Protein AF-A0A3D5NU54-F1 (afdb_monomer_lite)

Radius of gyration: 13.97 Å; chains: 1; bounding box: 30×29×36 Å

Sequence (97 aa):
MLHEILQLNKYRNVSLVGAGGKTTLINQLTESLRKKKKILVSSTTTFIKPEITMYDFMDYDYNSDYDLGSIDRPGIYIIGKGKNLEDLVFGLTNEDI

Structure (mmCIF, N/CA/C/O backbone):
data_AF-A0A3D5NU54-F1
#
_entry.id   AF-A0A3D5NU54-F1
#
loop_
_atom_site.group_PDB
_atom_site.id
_atom_site.type_symbol
_atom_site.label_atom_id
_atom_site.label_alt_id
_atom_site.label_comp_id
_atom_site.label_asym_id
_atom_site.label_entity_id
_atom_site.label_seq_id
_atom_site.pdbx_PDB_ins_code
_atom_site.Cartn_x
_atom_site.Cartn_y
_atom_site.Cartn_z
_atom_site.occupancy
_atom_site.B_iso_or_equiv
_atom_site.auth_seq_id
_atom_site.auth_comp_id
_atom_site.auth_asym_id
_atom_site.auth_atom_id
_atom_site.pdbx_PDB_model_num
ATOM 1 N N . MET A 1 1 ? -5.063 1.075 17.948 1.00 72.88 1 MET A N 1
ATOM 2 C CA . MET A 1 1 ? -4.166 0.863 16.778 1.00 72.88 1 MET A CA 1
ATOM 3 C C . MET A 1 1 ? -4.046 2.152 15.965 1.00 72.88 1 MET A C 1
ATOM 5 O O . MET A 1 1 ? -4.928 2.994 16.065 1.00 72.88 1 MET A O 1
ATOM 9 N N . LEU A 1 2 ? -2.989 2.324 15.157 1.00 81.56 2 LEU A N 1
ATOM 10 C CA . LEU A 1 2 ? -2.700 3.576 14.428 1.00 81.56 2 LEU A CA 1
ATOM 11 C C . LEU A 1 2 ? -3.879 4.088 13.571 1.00 81.56 2 LEU A C 1
ATOM 13 O O . LEU A 1 2 ? -4.205 5.269 13.619 1.00 81.56 2 LEU A O 1
ATOM 17 N N . HIS A 1 3 ? -4.578 3.201 12.856 1.00 81.44 3 HIS A N 1
ATOM 18 C CA . HIS A 1 3 ? -5.743 3.567 12.035 1.00 81.44 3 HIS A CA 1
ATOM 19 C C . HIS A 1 3 ? -6.943 4.106 12.837 1.00 81.44 3 HIS A C 1
ATOM 21 O O . HIS A 1 3 ? -7.736 4.875 12.297 1.00 81.44 3 HIS A O 1
ATOM 27 N N . GLU A 1 4 ? -7.087 3.717 14.109 1.00 85.94 4 GLU A N 1
ATOM 28 C CA . GLU A 1 4 ? -8.152 4.205 15.001 1.00 85.94 4 GLU A CA 1
ATOM 29 C C . GLU A 1 4 ? -7.832 5.616 15.498 1.00 85.94 4 GLU A C 1
ATOM 31 O O . GLU A 1 4 ? -8.713 6.471 15.519 1.00 85.94 4 GLU A O 1
ATOM 36 N N . ILE A 1 5 ? -6.559 5.878 15.826 1.00 88.06 5 ILE A N 1
ATOM 37 C CA . ILE A 1 5 ? -6.074 7.207 16.230 1.00 88.06 5 ILE A CA 1
ATOM 38 C C . ILE A 1 5 ? -6.276 8.205 15.085 1.00 88.06 5 ILE A C 1
ATOM 40 O O . ILE A 1 5 ? -6.770 9.307 15.301 1.00 88.06 5 ILE A O 1
ATOM 44 N N . LEU A 1 6 ? -5.949 7.788 13.858 1.00 86.94 6 LEU A N 1
ATOM 45 C CA . LEU A 1 6 ? -6.139 8.587 12.646 1.00 86.94 6 LEU A CA 1
ATOM 46 C C . LEU A 1 6 ? -7.601 8.630 12.163 1.00 86.94 6 LEU A C 1
ATOM 48 O O . LEU A 1 6 ? -7.908 9.363 11.228 1.00 86.94 6 LEU A O 1
ATOM 52 N N . GLN A 1 7 ? -8.498 7.846 12.776 1.00 87.19 7 GLN A N 1
ATOM 53 C CA . GLN A 1 7 ? -9.918 7.744 12.421 1.00 87.19 7 GLN A CA 1
ATOM 54 C C . GLN A 1 7 ? -10.153 7.524 10.917 1.00 87.19 7 GLN A C 1
ATOM 56 O O . GLN A 1 7 ? -11.061 8.107 10.324 1.00 87.19 7 GLN A O 1
ATOM 61 N N . LEU A 1 8 ? -9.334 6.677 10.282 1.00 82.88 8 LEU A N 1
ATOM 62 C CA . LEU A 1 8 ? -9.338 6.507 8.820 1.00 82.88 8 LEU A CA 1
ATOM 63 C C . LEU A 1 8 ? -10.673 5.994 8.268 1.00 82.88 8 LEU A C 1
ATOM 65 O O . LEU A 1 8 ? -10.981 6.207 7.105 1.00 82.88 8 LEU A O 1
ATOM 69 N N . ASN A 1 9 ? -11.494 5.356 9.101 1.00 83.38 9 ASN A N 1
ATOM 70 C CA . ASN A 1 9 ? -12.841 4.925 8.733 1.00 83.38 9 ASN A CA 1
ATOM 71 C C . ASN A 1 9 ? -13.821 6.082 8.472 1.00 83.38 9 ASN A C 1
ATOM 73 O O . ASN A 1 9 ? -14.888 5.840 7.917 1.00 83.38 9 ASN A O 1
ATOM 77 N N . LYS A 1 10 ? -13.496 7.313 8.885 1.00 87.75 10 LYS A N 1
ATOM 78 C CA . LYS A 1 10 ? -14.342 8.498 8.677 1.00 87.75 10 LYS A CA 1
ATOM 79 C C . LYS A 1 10 ? -14.060 9.229 7.368 1.00 87.75 10 LYS A C 1
ATOM 81 O O . LYS A 1 10 ? -14.839 10.096 6.983 1.00 87.75 10 LYS A O 1
ATOM 86 N N . TYR A 1 11 ? -12.957 8.907 6.700 1.00 82.00 11 TYR A N 1
ATOM 87 C CA . TYR A 1 11 ? -12.479 9.648 5.542 1.00 82.00 11 TYR A CA 1
ATOM 88 C C . TYR A 1 11 ? -12.404 8.736 4.327 1.00 82.00 11 TYR A C 1
ATOM 90 O O . TYR A 1 11 ? -11.923 7.611 4.408 1.00 82.00 11 TYR A O 1
ATOM 98 N N . ARG A 1 12 ? -12.869 9.242 3.182 1.00 78.44 12 ARG A N 1
ATOM 99 C CA . ARG A 1 12 ? -12.741 8.538 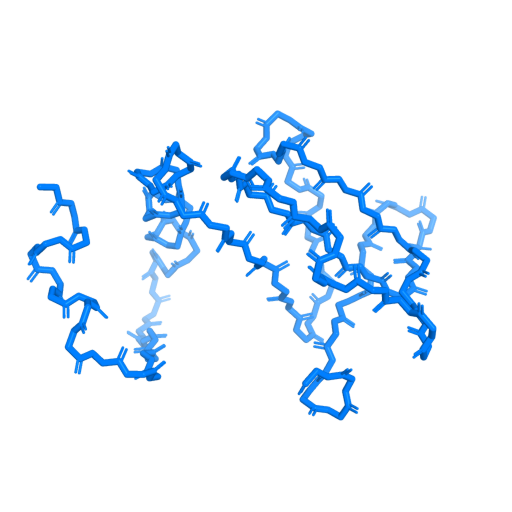1.901 1.00 78.44 12 ARG A CA 1
ATOM 100 C C . ARG A 1 12 ? -11.345 8.713 1.302 1.00 78.44 12 ARG A C 1
ATOM 102 O O . ARG A 1 12 ? -10.768 7.746 0.826 1.00 78.44 12 ARG A O 1
ATOM 109 N N . ASN A 1 13 ? -10.810 9.932 1.369 1.00 77.94 13 ASN A N 1
ATOM 110 C CA . ASN A 1 13 ? -9.511 10.302 0.812 1.00 77.94 13 ASN A CA 1
ATOM 111 C C . ASN A 1 13 ? -8.645 10.907 1.922 1.00 77.94 13 ASN A C 1
ATOM 113 O O . ASN A 1 13 ? -9.100 11.805 2.631 1.00 77.94 13 ASN A O 1
ATOM 117 N N . VAL A 1 14 ? -7.409 10.430 2.066 1.00 83.00 14 VAL A N 1
ATOM 118 C CA . VAL A 1 14 ? -6.453 10.909 3.074 1.00 83.00 14 VAL A CA 1
ATOM 119 C C . VAL A 1 14 ? -5.135 11.225 2.382 1.00 83.00 14 VAL A C 1
ATOM 121 O O . VAL A 1 14 ? -4.547 10.356 1.744 1.00 83.00 14 VAL A O 1
ATOM 124 N N . SER A 1 15 ? -4.662 12.461 2.531 1.00 83.44 15 SER A N 1
ATOM 125 C CA . SER A 1 15 ? -3.380 12.908 1.982 1.00 83.44 15 SER A CA 1
ATOM 126 C C . SER A 1 15 ? -2.353 13.057 3.096 1.00 83.44 15 SER A C 1
ATOM 128 O O . SER A 1 15 ? -2.620 13.699 4.111 1.00 83.44 15 SER A O 1
ATOM 130 N N . LEU A 1 16 ? -1.159 12.502 2.892 1.00 83.12 16 LEU A N 1
ATOM 131 C CA . LEU A 1 16 ? -0.047 12.616 3.830 1.00 83.12 16 LEU A CA 1
ATOM 132 C C . LEU A 1 16 ? 0.974 13.640 3.319 1.00 83.12 16 LEU A C 1
ATOM 134 O O . LEU A 1 16 ? 1.649 13.404 2.318 1.00 83.12 16 LEU A O 1
ATOM 138 N N . VAL A 1 17 ? 1.097 14.774 4.013 1.00 85.56 17 VAL A N 1
ATOM 139 C CA . VAL A 1 17 ? 1.970 15.900 3.630 1.00 85.56 17 VAL A CA 1
ATOM 140 C C . VAL A 1 17 ? 3.071 16.132 4.670 1.00 85.56 17 VAL A C 1
ATOM 142 O O . VAL A 1 17 ? 2.861 15.901 5.857 1.00 85.56 17 VAL A O 1
ATOM 145 N N . GLY A 1 18 ? 4.256 16.580 4.238 1.00 85.88 18 GLY A N 1
ATOM 146 C CA . GLY A 1 18 ? 5.384 16.889 5.131 1.00 85.88 18 GLY A CA 1
ATOM 147 C C . GLY A 1 18 ? 6.750 16.456 4.591 1.00 85.88 18 GLY A C 1
ATOM 148 O O . GLY A 1 18 ? 6.846 15.740 3.592 1.00 85.88 18 GLY A O 1
ATOM 149 N N . ALA A 1 19 ? 7.826 16.884 5.255 1.00 81.69 19 ALA A N 1
ATOM 150 C CA . ALA A 1 19 ? 9.197 16.713 4.766 1.00 81.69 19 ALA A CA 1
ATOM 151 C C . ALA A 1 19 ? 9.762 15.285 4.933 1.00 81.69 19 ALA A C 1
ATOM 153 O O . ALA A 1 19 ? 10.584 14.867 4.124 1.00 81.69 19 ALA A O 1
ATOM 154 N N . GLY A 1 20 ? 9.292 14.490 5.904 1.00 83.12 20 GLY A N 1
ATOM 155 C CA . GLY A 1 20 ? 9.889 13.184 6.225 1.00 83.12 20 GLY A CA 1
ATOM 156 C C . GLY A 1 20 ? 8.915 12.179 6.840 1.00 83.12 20 GLY A C 1
ATOM 157 O O . GLY A 1 20 ? 7.819 12.542 7.254 1.00 83.12 20 GLY A O 1
ATOM 158 N N . GLY A 1 21 ? 9.295 10.898 6.847 1.00 81.12 21 GLY A N 1
ATOM 159 C CA . GLY A 1 21 ? 8.547 9.821 7.518 1.00 81.12 21 GLY A CA 1
ATOM 160 C C . GLY A 1 21 ? 7.266 9.345 6.822 1.00 81.12 21 GLY A C 1
ATOM 161 O O . GLY A 1 21 ? 6.612 8.435 7.321 1.00 81.12 21 GLY A O 1
ATOM 162 N N . LYS A 1 22 ? 6.912 9.910 5.661 1.00 87.44 22 LYS A N 1
ATOM 163 C CA . LYS A 1 22 ? 5.668 9.581 4.944 1.00 87.44 22 LYS A CA 1
ATOM 164 C C . LYS A 1 22 ? 5.589 8.105 4.549 1.00 87.44 22 LYS A C 1
ATOM 166 O O . LYS A 1 22 ? 4.639 7.418 4.902 1.00 87.44 22 LYS A O 1
ATOM 171 N N . THR A 1 23 ? 6.628 7.612 3.880 1.00 79.81 23 THR A N 1
ATOM 172 C CA . THR A 1 23 ? 6.734 6.207 3.462 1.00 79.81 23 THR A CA 1
ATOM 173 C C . THR A 1 23 ? 6.736 5.265 4.662 1.00 79.81 23 THR A C 1
ATOM 175 O O . THR A 1 23 ? 6.027 4.267 4.667 1.00 79.81 23 THR A O 1
ATOM 178 N N . THR A 1 24 ? 7.470 5.612 5.723 1.00 84.06 24 THR A N 1
ATOM 179 C CA . THR A 1 24 ? 7.497 4.831 6.967 1.00 84.06 24 THR A CA 1
ATOM 180 C C . THR A 1 24 ? 6.113 4.732 7.602 1.00 84.06 24 THR A C 1
ATOM 182 O O . THR A 1 24 ? 5.710 3.644 8.005 1.00 84.06 24 THR A O 1
ATOM 185 N N . LEU A 1 25 ? 5.367 5.841 7.655 1.00 85.25 25 LEU A N 1
ATOM 186 C CA . LEU A 1 25 ? 4.009 5.853 8.191 1.00 85.25 25 LEU A CA 1
ATOM 187 C C . LEU A 1 25 ? 3.061 5.001 7.345 1.00 85.25 25 LEU A C 1
ATOM 189 O O . LEU A 1 25 ? 2.281 4.240 7.911 1.00 85.25 25 LEU A O 1
ATOM 193 N N . ILE A 1 26 ? 3.143 5.104 6.013 1.00 84.25 26 ILE A N 1
ATOM 194 C CA . ILE A 1 26 ? 2.357 4.268 5.095 1.00 84.25 26 ILE A CA 1
ATOM 195 C C . ILE A 1 26 ? 2.639 2.793 5.380 1.00 84.25 26 ILE A C 1
ATOM 197 O O . ILE A 1 26 ? 1.698 2.050 5.628 1.00 84.25 26 ILE A O 1
ATOM 201 N N . ASN A 1 27 ? 3.911 2.396 5.457 1.00 81.69 27 ASN A N 1
ATOM 202 C CA . ASN A 1 27 ? 4.296 1.006 5.707 1.00 81.69 27 ASN A CA 1
ATOM 203 C C . ASN A 1 27 ? 3.795 0.490 7.065 1.00 81.69 27 ASN A C 1
ATOM 205 O O . ASN A 1 27 ? 3.252 -0.606 7.157 1.00 81.69 27 ASN A O 1
ATOM 209 N N . GLN A 1 28 ? 3.933 1.280 8.133 1.00 85.88 28 GLN A N 1
ATOM 210 C CA . GLN A 1 28 ? 3.420 0.896 9.454 1.00 85.88 28 GLN A CA 1
ATOM 211 C C . GLN A 1 28 ? 1.892 0.783 9.464 1.00 85.88 28 GLN A C 1
ATOM 213 O O . GLN A 1 28 ? 1.322 -0.097 10.117 1.00 85.88 28 GLN A O 1
ATOM 218 N N . LEU A 1 29 ? 1.217 1.681 8.750 1.00 86.69 29 LEU A N 1
ATOM 219 C CA . LEU A 1 29 ? -0.230 1.696 8.663 1.00 86.69 29 LEU A CA 1
ATOM 220 C C . LEU A 1 29 ? -0.758 0.483 7.892 1.00 86.69 29 LEU A C 1
ATOM 222 O O . LEU A 1 29 ? -1.651 -0.197 8.407 1.00 86.69 29 LEU A O 1
ATOM 226 N N . THR A 1 30 ? -0.214 0.207 6.704 1.00 85.06 30 THR A N 1
ATOM 227 C CA . THR A 1 30 ? -0.614 -0.937 5.877 1.00 85.06 30 THR A CA 1
ATOM 228 C C . THR A 1 30 ? -0.374 -2.247 6.616 1.00 85.06 30 THR A C 1
ATOM 230 O O . THR A 1 30 ? -1.287 -3.067 6.694 1.00 85.06 30 THR A O 1
ATOM 233 N N . GLU A 1 31 ? 0.771 -2.393 7.287 1.00 85.44 31 GLU A N 1
ATOM 234 C CA . GLU A 1 31 ? 1.076 -3.578 8.090 1.00 85.44 31 GLU A CA 1
ATOM 235 C C . GLU A 1 31 ? 0.066 -3.787 9.225 1.00 85.44 31 GLU A C 1
ATOM 237 O O . GLU A 1 31 ? -0.468 -4.882 9.411 1.00 85.44 31 GLU A O 1
ATOM 242 N N . SER A 1 32 ? -0.297 -2.717 9.941 1.00 86.06 32 SER A N 1
ATOM 243 C CA . SER A 1 32 ? -1.293 -2.795 11.020 1.00 86.06 32 SER A CA 1
ATOM 244 C C . SER A 1 32 ? -2.693 -3.214 10.545 1.00 86.06 32 SER A C 1
ATOM 246 O O . SER A 1 32 ? -3.526 -3.648 11.348 1.00 86.06 32 SER A O 1
ATOM 248 N N . LEU A 1 33 ? -2.967 -3.061 9.247 1.00 86.25 33 LEU A N 1
ATOM 249 C CA . LEU A 1 33 ? -4.251 -3.337 8.611 1.00 86.25 33 LEU A CA 1
ATOM 250 C C . LEU A 1 33 ? -4.243 -4.610 7.752 1.00 86.25 33 LEU A C 1
ATOM 252 O O . LEU A 1 33 ? -5.330 -5.066 7.390 1.00 86.25 33 LEU A O 1
ATOM 256 N N . ARG A 1 34 ? -3.073 -5.212 7.490 1.00 87.62 34 ARG A N 1
ATOM 257 C CA . ARG A 1 34 ? -2.865 -6.382 6.615 1.00 87.62 34 ARG A CA 1
ATOM 258 C C . ARG A 1 34 ? -3.894 -7.494 6.842 1.00 87.62 34 ARG A C 1
ATOM 260 O O . ARG A 1 34 ? -4.515 -7.981 5.909 1.00 87.62 34 ARG A O 1
ATOM 267 N N . LYS A 1 35 ? -4.160 -7.849 8.104 1.00 86.44 35 LYS A N 1
ATOM 268 C CA . LYS A 1 35 ? -5.104 -8.930 8.470 1.00 86.44 35 LYS A CA 1
ATOM 269 C C . LYS A 1 35 ? -6.586 -8.531 8.454 1.00 86.44 35 LYS A C 1
ATOM 271 O O . LYS A 1 35 ? -7.443 -9.368 8.713 1.00 86.44 35 LYS A O 1
ATOM 276 N N 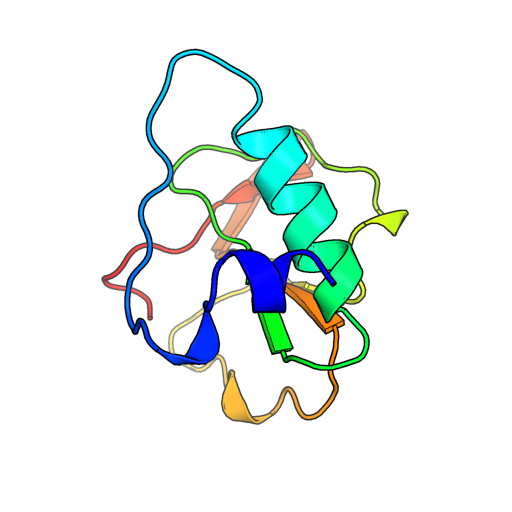. LYS A 1 36 ? -6.902 -7.253 8.238 1.00 85.19 36 LYS A N 1
ATOM 277 C CA . LYS A 1 36 ? -8.251 -6.688 8.429 1.00 85.19 36 LYS A CA 1
ATOM 278 C C . LYS A 1 36 ? -8.859 -6.102 7.163 1.00 85.19 36 LYS A C 1
ATOM 280 O O . LYS A 1 36 ? -10.076 -5.935 7.109 1.00 85.19 36 LYS A O 1
ATOM 285 N N . LYS A 1 37 ? -8.036 -5.703 6.195 1.00 83.12 37 LYS A N 1
ATOM 286 C CA . LYS A 1 37 ? -8.461 -4.968 5.001 1.00 83.12 37 LYS A CA 1
ATOM 287 C C . LYS A 1 37 ? -7.734 -5.490 3.764 1.00 83.12 37 LYS A C 1
ATOM 289 O O . LYS A 1 37 ? -6.641 -6.033 3.871 1.00 83.12 37 LYS A O 1
ATOM 294 N N . LYS A 1 38 ? -8.357 -5.290 2.603 1.00 84.75 38 LYS A N 1
ATOM 295 C CA . LYS A 1 38 ? -7.706 -5.396 1.294 1.00 84.75 38 LYS A CA 1
ATOM 296 C C . LYS A 1 38 ? -7.041 -4.055 1.019 1.00 84.75 38 LYS A C 1
ATOM 298 O O . LYS A 1 38 ? -7.719 -3.028 1.095 1.00 84.75 38 LYS A O 1
ATOM 303 N N . ILE A 1 39 ? -5.734 -4.051 0.793 1.00 83.19 39 ILE A N 1
ATOM 304 C CA . ILE A 1 39 ? -4.954 -2.820 0.661 1.00 83.19 39 ILE A CA 1
ATOM 305 C C . ILE A 1 39 ? -4.181 -2.882 -0.646 1.00 83.19 39 ILE A C 1
ATOM 307 O O . ILE A 1 39 ? -3.281 -3.703 -0.782 1.00 83.19 39 ILE A O 1
ATOM 311 N N . LEU A 1 40 ? -4.512 -1.994 -1.579 1.00 80.44 40 LEU A N 1
ATOM 312 C CA . LEU A 1 40 ? -3.722 -1.776 -2.783 1.00 80.44 40 LEU A CA 1
ATOM 313 C C . LEU A 1 40 ? -2.700 -0.670 -2.517 1.00 80.44 40 LEU A C 1
ATOM 315 O O . LEU A 1 40 ? -3.067 0.427 -2.091 1.00 80.44 40 LEU A O 1
ATOM 319 N N . VAL A 1 41 ? -1.427 -0.951 -2.781 1.00 76.06 41 VAL A N 1
ATOM 320 C CA . VAL A 1 41 ? -0.354 0.047 -2.752 1.00 76.06 41 VAL A CA 1
ATOM 321 C C . VAL A 1 41 ? 0.088 0.311 -4.189 1.00 76.06 41 VAL A C 1
ATOM 323 O O . VAL A 1 41 ? 0.579 -0.588 -4.862 1.00 76.06 41 VAL A O 1
ATOM 326 N N . SER A 1 42 ? -0.086 1.550 -4.654 1.00 69.50 42 SER A N 1
ATOM 327 C CA . SER A 1 42 ? 0.337 2.015 -5.982 1.00 69.50 42 SER A CA 1
ATOM 328 C C . SER A 1 42 ? 1.109 3.333 -5.857 1.00 69.50 42 SER A C 1
ATOM 330 O O . SER A 1 42 ? 0.994 4.043 -4.856 1.00 69.50 42 SER A O 1
ATOM 332 N N . SER A 1 43 ? 1.936 3.640 -6.853 1.00 64.75 43 SER A N 1
ATOM 333 C CA . SER A 1 43 ? 2.747 4.854 -6.934 1.00 64.75 43 SER A CA 1
ATOM 334 C C . SER A 1 43 ? 2.810 5.313 -8.383 1.00 64.75 43 SER A C 1
ATOM 336 O O . SER A 1 43 ? 2.948 4.499 -9.291 1.00 64.75 43 SER A O 1
ATOM 338 N N . THR A 1 44 ? 2.762 6.625 -8.604 1.00 55.16 44 THR A N 1
ATOM 339 C CA . THR A 1 44 ? 2.975 7.227 -9.929 1.00 55.16 44 THR A CA 1
ATOM 340 C C . THR A 1 44 ? 4.456 7.268 -10.329 1.00 55.16 44 THR A C 1
ATOM 342 O O . THR A 1 44 ? 4.772 7.552 -11.481 1.00 55.16 44 THR A O 1
ATOM 345 N N . THR A 1 45 ? 5.372 6.964 -9.402 1.00 52.50 45 THR A N 1
ATOM 346 C CA . THR A 1 45 ? 6.816 6.796 -9.646 1.00 52.50 45 THR A CA 1
ATOM 347 C C . THR A 1 45 ? 7.247 5.358 -9.360 1.00 52.50 45 THR A C 1
ATOM 349 O O . THR A 1 45 ? 6.657 4.702 -8.500 1.00 52.50 45 THR A O 1
ATOM 352 N N . THR A 1 46 ? 8.294 4.870 -10.032 1.00 50.50 46 THR A N 1
ATOM 353 C CA . THR A 1 46 ? 8.839 3.516 -9.843 1.00 50.50 46 THR A CA 1
ATOM 354 C C . THR A 1 46 ? 9.133 3.226 -8.367 1.00 50.50 46 THR A C 1
ATOM 356 O O . THR A 1 46 ? 9.806 4.002 -7.687 1.00 50.50 46 THR A O 1
ATOM 359 N N . PHE A 1 47 ? 8.616 2.107 -7.857 1.00 57.78 47 PHE A N 1
ATOM 360 C CA . PHE A 1 47 ? 8.930 1.633 -6.510 1.00 57.78 47 PHE A CA 1
ATOM 361 C C . PHE A 1 47 ? 10.358 1.099 -6.474 1.00 57.78 47 PHE A C 1
ATOM 363 O O . PHE A 1 47 ? 10.658 0.177 -7.225 1.00 57.78 47 PHE A O 1
ATOM 370 N N . ILE A 1 48 ? 11.204 1.585 -5.556 1.00 48.25 48 ILE A N 1
ATOM 371 C CA . ILE A 1 48 ? 12.347 0.782 -5.092 1.00 48.25 48 ILE A CA 1
ATOM 372 C C . ILE A 1 48 ? 11.737 -0.510 -4.568 1.00 48.25 48 ILE A C 1
ATOM 374 O O . ILE A 1 48 ? 10.938 -0.435 -3.635 1.00 48.25 48 ILE A O 1
ATOM 378 N N . LYS A 1 49 ? 12.073 -1.639 -5.204 1.00 51.31 49 LYS A N 1
ATOM 379 C CA . LYS A 1 49 ? 11.593 -2.982 -4.867 1.00 51.31 49 LYS A CA 1
ATOM 380 C C . LYS A 1 49 ? 11.567 -3.142 -3.342 1.00 51.31 49 LYS A C 1
ATOM 382 O O . LYS A 1 49 ? 12.627 -3.284 -2.730 1.00 51.31 49 LYS A O 1
ATOM 387 N N . PRO A 1 50 ? 10.394 -3.063 -2.707 1.00 56.41 50 PRO A N 1
ATOM 388 C CA . PRO A 1 50 ? 10.296 -3.289 -1.280 1.00 56.41 50 PRO A CA 1
ATOM 389 C C . PRO A 1 50 ? 10.567 -4.780 -1.083 1.00 56.41 50 PRO A C 1
ATOM 391 O O . PRO A 1 50 ? 10.310 -5.577 -1.992 1.00 56.41 50 PRO A O 1
ATOM 394 N N . GLU A 1 51 ? 11.170 -5.168 0.042 1.00 57.94 51 GLU A N 1
ATOM 395 C CA . GLU A 1 51 ? 11.473 -6.580 0.279 1.00 57.94 51 GLU A CA 1
ATOM 396 C C . GLU A 1 51 ? 10.222 -7.420 -0.003 1.00 57.94 51 GLU A C 1
ATOM 398 O O . GLU A 1 51 ? 9.128 -7.069 0.435 1.00 57.94 51 GLU A O 1
ATOM 403 N N . ILE A 1 52 ? 10.374 -8.508 -0.767 1.00 52.59 52 ILE A N 1
ATOM 404 C CA . ILE A 1 52 ? 9.276 -9.375 -1.245 1.00 52.59 52 ILE A CA 1
ATOM 405 C C . ILE A 1 52 ? 8.336 -9.801 -0.095 1.00 52.59 52 ILE A C 1
ATOM 407 O O . ILE A 1 52 ? 7.163 -10.078 -0.307 1.00 52.59 52 ILE A O 1
ATOM 411 N N . THR A 1 53 ? 8.844 -9.791 1.137 1.00 57.75 53 THR A N 1
ATOM 412 C CA . THR A 1 53 ? 8.159 -10.087 2.401 1.00 57.75 53 THR A CA 1
ATOM 413 C C . THR A 1 53 ? 7.109 -9.046 2.831 1.00 57.75 53 THR A C 1
ATOM 415 O O . THR A 1 53 ? 6.265 -9.340 3.683 1.00 57.75 53 THR A O 1
ATOM 418 N N . MET A 1 54 ? 7.117 -7.834 2.266 1.00 70.75 54 MET A N 1
ATOM 419 C CA . MET A 1 54 ? 6.155 -6.773 2.594 1.00 70.75 54 MET A CA 1
ATOM 420 C C . MET A 1 54 ? 4.782 -6.952 1.937 1.00 70.75 54 MET A C 1
ATOM 422 O O . MET A 1 54 ? 3.832 -6.300 2.365 1.00 70.75 54 MET A O 1
ATOM 426 N N . TYR A 1 55 ? 4.656 -7.834 0.945 1.00 77.19 55 TYR A N 1
ATOM 427 C CA . TYR A 1 55 ? 3.423 -8.011 0.181 1.00 77.19 55 TYR A CA 1
ATOM 428 C C . TYR A 1 55 ? 2.920 -9.438 0.276 1.00 77.19 55 TYR A C 1
ATOM 430 O O . TYR A 1 55 ? 3.697 -10.388 0.236 1.00 77.19 55 TYR A O 1
ATOM 438 N N . ASP A 1 56 ? 1.605 -9.581 0.393 1.00 80.00 56 ASP A N 1
ATOM 439 C CA . ASP A 1 56 ? 0.959 -10.892 0.401 1.00 80.00 56 ASP A CA 1
ATOM 440 C C . ASP A 1 56 ? 0.681 -11.374 -1.033 1.00 80.00 56 ASP A C 1
ATOM 442 O O . ASP A 1 56 ? 0.551 -12.574 -1.272 1.00 80.00 56 ASP A O 1
ATOM 446 N N . PHE A 1 57 ? 0.616 -10.444 -1.992 1.00 82.88 57 PHE A N 1
ATOM 447 C CA . PHE A 1 57 ? 0.426 -10.726 -3.410 1.00 82.88 57 PHE A CA 1
ATOM 448 C C . PHE A 1 57 ? 1.045 -9.630 -4.285 1.00 82.88 57 PHE A C 1
ATOM 450 O O . PHE 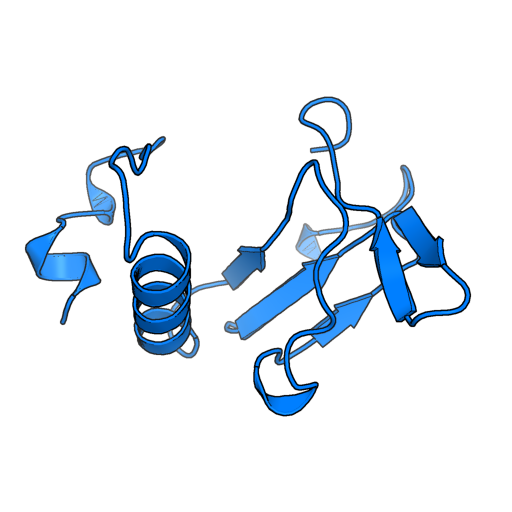A 1 57 ? 0.977 -8.440 -3.957 1.00 82.88 57 PHE A O 1
ATOM 457 N N . MET A 1 58 ? 1.627 -10.037 -5.411 1.00 79.69 58 MET A N 1
ATOM 458 C CA . MET A 1 58 ? 2.177 -9.134 -6.417 1.00 79.69 58 MET A CA 1
ATOM 459 C C . MET A 1 58 ? 1.761 -9.607 -7.807 1.00 79.69 58 MET A C 1
ATOM 461 O O . MET A 1 58 ? 2.037 -10.751 -8.163 1.00 79.69 58 MET A O 1
ATOM 465 N N . ASP A 1 59 ? 1.152 -8.711 -8.577 1.00 81.12 59 ASP A N 1
ATOM 466 C CA . ASP A 1 59 ? 0.864 -8.904 -9.997 1.00 81.12 59 ASP A CA 1
ATOM 467 C C . ASP A 1 59 ? 1.379 -7.706 -10.796 1.00 81.12 59 ASP A C 1
ATOM 469 O O . ASP A 1 59 ? 1.363 -6.559 -10.340 1.00 81.12 59 ASP A O 1
ATOM 473 N N . TYR A 1 60 ? 1.899 -7.993 -11.977 1.00 81.44 60 TYR A N 1
ATOM 474 C CA . TYR A 1 60 ? 2.549 -7.029 -12.850 1.00 81.44 60 TYR A CA 1
ATOM 475 C C . TYR A 1 60 ? 1.882 -6.955 -14.224 1.00 81.44 60 TYR A C 1
ATOM 477 O O . TYR A 1 60 ? 2.426 -6.283 -15.092 1.00 81.44 60 TYR A O 1
ATOM 485 N N . ASP A 1 61 ? 0.753 -7.632 -14.439 1.00 82.44 61 ASP A N 1
ATOM 486 C CA . ASP A 1 61 ? 0.060 -7.669 -15.730 1.00 82.44 61 ASP A CA 1
ATOM 487 C C . ASP A 1 61 ? -1.341 -7.042 -15.656 1.00 82.44 61 ASP A C 1
ATOM 489 O O . ASP A 1 61 ? -2.340 -7.592 -16.123 1.00 82.44 61 ASP A O 1
ATOM 493 N N . TYR A 1 62 ? -1.431 -5.869 -15.022 1.00 84.12 62 TYR A N 1
ATOM 494 C CA . TYR A 1 62 ? -2.680 -5.117 -14.974 1.00 84.12 62 TYR A CA 1
ATOM 495 C C . TYR A 1 62 ? -3.132 -4.678 -16.371 1.00 84.12 62 TYR A C 1
ATOM 497 O O . TYR A 1 62 ? -2.39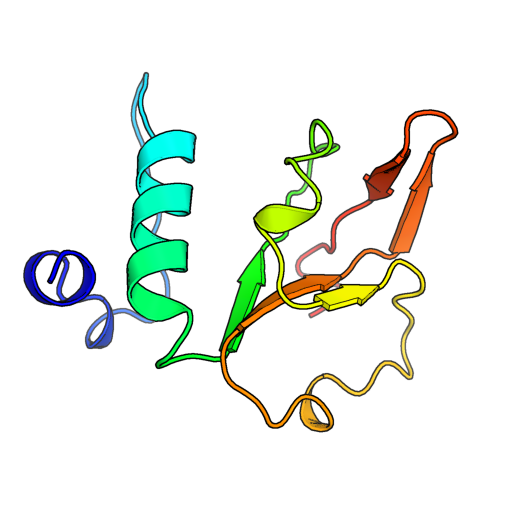9 -3.997 -17.092 1.00 84.12 62 TYR A O 1
ATOM 505 N N . ASN A 1 63 ? -4.378 -5.002 -16.714 1.00 83.31 63 ASN A N 1
ATOM 506 C CA . ASN A 1 63 ? -5.031 -4.646 -17.971 1.00 83.31 63 ASN A CA 1
ATOM 507 C C . ASN A 1 63 ? -6.540 -4.391 -17.756 1.00 83.31 63 ASN A C 1
ATOM 509 O O . ASN A 1 63 ? -7.038 -4.498 -16.637 1.00 83.31 63 ASN A O 1
ATOM 513 N N . SER A 1 64 ? -7.274 -4.039 -18.818 1.00 79.62 64 SER A N 1
ATOM 514 C CA . SER A 1 64 ? -8.702 -3.679 -18.742 1.00 79.62 64 SER A CA 1
ATOM 515 C C . SER A 1 64 ? -9.615 -4.797 -18.237 1.00 79.62 64 SER A C 1
ATOM 517 O O . SER A 1 64 ? -10.699 -4.510 -17.735 1.00 79.62 64 SER A O 1
ATOM 519 N N . ASP A 1 65 ? -9.184 -6.050 -18.363 1.00 83.25 65 ASP A N 1
ATOM 520 C CA . ASP A 1 65 ? -9.953 -7.227 -17.961 1.00 83.25 65 ASP A CA 1
ATOM 521 C C . ASP A 1 65 ? -9.579 -7.689 -16.539 1.00 83.25 65 ASP A C 1
ATOM 523 O O . ASP A 1 65 ? -10.059 -8.720 -16.063 1.00 83.25 65 ASP A O 1
ATOM 527 N N . TYR A 1 66 ? -8.718 -6.937 -15.842 1.00 82.44 66 TYR A N 1
ATOM 528 C CA . TYR A 1 66 ? -8.241 -7.284 -14.510 1.00 82.44 66 TYR A CA 1
ATOM 529 C C . TYR A 1 66 ? -9.359 -7.139 -13.466 1.00 82.44 66 TYR A C 1
ATOM 531 O O . TYR A 1 66 ? -9.736 -6.038 -13.057 1.00 82.44 66 TYR A O 1
ATOM 539 N N . ASP A 1 67 ? -9.861 -8.269 -12.971 1.00 82.56 67 ASP A N 1
ATOM 540 C CA . ASP A 1 67 ? -10.913 -8.298 -11.956 1.00 82.56 67 ASP A CA 1
ATOM 541 C C . ASP A 1 67 ? -10.347 -8.140 -10.534 1.00 82.56 67 ASP A C 1
ATOM 543 O O . ASP A 1 67 ? -10.013 -9.113 -9.852 1.00 82.56 67 ASP A O 1
ATOM 547 N N . LEU A 1 68 ? -10.303 -6.897 -10.043 1.00 77.44 68 LEU A N 1
ATOM 548 C CA . LEU A 1 68 ? -9.977 -6.588 -8.642 1.00 77.44 68 LEU A CA 1
ATOM 549 C C . LEU A 1 68 ? -10.985 -7.186 -7.640 1.00 77.44 68 LEU A C 1
ATOM 551 O O . LEU A 1 68 ? -10.650 -7.360 -6.466 1.00 77.44 68 LEU A O 1
ATOM 555 N N . GLY A 1 69 ? -12.210 -7.498 -8.074 1.00 78.25 69 GLY A N 1
ATOM 556 C CA . GLY A 1 69 ? -13.255 -8.112 -7.255 1.00 78.25 69 GLY A CA 1
ATOM 557 C C . GLY A 1 69 ? -12.956 -9.563 -6.879 1.00 78.25 69 GLY A C 1
ATOM 558 O O . GLY A 1 69 ? -13.359 -10.001 -5.798 1.00 78.25 69 GLY A O 1
ATOM 559 N N . SER A 1 70 ? -12.191 -10.273 -7.714 1.00 78.75 70 SER A N 1
ATOM 560 C CA . SER A 1 70 ? -11.739 -11.651 -7.468 1.00 78.75 70 SER A CA 1
ATOM 561 C C . SER A 1 70 ? -10.814 -11.785 -6.250 1.00 78.75 70 SER A C 1
ATOM 563 O O . SER A 1 70 ? -10.712 -12.856 -5.650 1.00 78.75 70 SER A O 1
ATOM 565 N N . ILE A 1 71 ? -10.172 -10.689 -5.831 1.00 81.00 71 ILE A N 1
ATOM 566 C CA . ILE A 1 71 ? -9.327 -10.650 -4.639 1.00 81.00 71 ILE A CA 1
ATOM 567 C C . ILE A 1 71 ? -10.231 -10.688 -3.407 1.00 81.00 71 ILE A C 1
ATOM 569 O O . ILE A 1 71 ? -10.779 -9.664 -3.004 1.00 81.00 71 ILE A O 1
ATOM 573 N N . ASP A 1 72 ? -10.395 -11.849 -2.771 1.00 81.75 72 ASP A N 1
ATOM 574 C CA . ASP A 1 72 ? -11.341 -12.048 -1.663 1.00 81.75 72 ASP A CA 1
ATOM 575 C C . ASP A 1 72 ? -10.706 -12.008 -0.260 1.00 81.75 72 ASP A C 1
ATOM 577 O O . ASP A 1 72 ? -11.418 -11.821 0.731 1.00 81.75 72 ASP A O 1
ATOM 581 N N . ARG A 1 73 ? -9.373 -12.069 -0.160 1.00 85.69 73 ARG A N 1
ATOM 582 C CA . ARG A 1 73 ? -8.648 -12.120 1.123 1.00 85.69 73 ARG A CA 1
ATOM 583 C C . ARG A 1 73 ? -8.111 -10.755 1.562 1.00 85.69 73 ARG A C 1
ATOM 585 O O . ARG A 1 73 ? -7.771 -9.929 0.723 1.00 85.69 73 ARG A O 1
ATOM 592 N N . PRO A 1 74 ? -8.029 -10.483 2.876 1.00 87.75 74 PRO A N 1
ATOM 593 C CA . PRO A 1 74 ? -7.231 -9.377 3.397 1.00 87.75 74 PRO A CA 1
ATOM 594 C C . PRO A 1 74 ? -5.744 -9.568 3.086 1.00 87.75 74 PRO A C 1
ATOM 596 O O . PRO A 1 74 ? -5.254 -10.697 3.082 1.00 87.75 74 PRO A O 1
ATOM 599 N N . GLY A 1 75 ? -5.036 -8.462 2.887 1.00 87.81 75 GLY A N 1
ATOM 600 C CA . GLY A 1 75 ? -3.610 -8.463 2.588 1.00 87.81 75 GLY A CA 1
ATOM 601 C C . GLY A 1 75 ? -3.146 -7.147 1.974 1.00 87.81 75 GLY A C 1
ATOM 602 O O . GLY A 1 75 ? -3.954 -6.248 1.705 1.00 87.81 75 GLY A O 1
ATOM 603 N N . ILE A 1 76 ? -1.838 -7.043 1.762 1.00 85.19 76 ILE A N 1
ATOM 604 C CA . ILE A 1 76 ? -1.192 -5.952 1.034 1.00 85.19 76 ILE A CA 1
ATOM 605 C C . ILE A 1 76 ? -0.858 -6.443 -0.375 1.00 85.19 76 ILE A C 1
ATOM 607 O O . ILE A 1 76 ? -0.099 -7.398 -0.552 1.00 85.19 76 ILE A O 1
ATOM 611 N N . TYR A 1 77 ? -1.423 -5.758 -1.361 1.00 86.12 77 TYR A N 1
ATOM 612 C CA . TYR A 1 77 ? -1.351 -6.087 -2.775 1.00 86.12 77 TYR A CA 1
ATOM 613 C C . TYR A 1 77 ? -0.529 -5.030 -3.510 1.00 86.12 77 TYR A C 1
ATOM 615 O O . TYR A 1 77 ? -0.764 -3.828 -3.342 1.00 86.12 77 TYR A O 1
ATOM 623 N N . ILE A 1 78 ? 0.397 -5.485 -4.353 1.00 81.44 78 ILE A N 1
ATOM 624 C CA . ILE A 1 78 ? 0.956 -4.679 -5.441 1.00 81.44 78 ILE A CA 1
ATOM 625 C C . ILE A 1 78 ? 0.327 -5.148 -6.739 1.00 81.44 78 ILE A C 1
ATOM 627 O O . ILE A 1 78 ? 0.334 -6.341 -7.038 1.00 81.44 78 ILE A O 1
ATOM 631 N N . ILE A 1 79 ? -0.170 -4.190 -7.511 1.00 82.69 79 ILE A N 1
ATOM 632 C CA . ILE A 1 79 ? -0.668 -4.413 -8.860 1.00 82.69 79 ILE A CA 1
ATOM 633 C C . ILE A 1 79 ? -0.052 -3.334 -9.744 1.00 82.69 79 ILE A C 1
ATOM 635 O O . ILE A 1 79 ? -0.112 -2.148 -9.409 1.00 82.69 79 ILE A O 1
ATOM 639 N N . GLY A 1 80 ? 0.578 -3.746 -10.838 1.00 80.62 80 GLY A N 1
ATOM 640 C CA . GLY A 1 80 ? 1.202 -2.843 -11.797 1.00 80.62 80 GLY A CA 1
ATOM 641 C C . GLY A 1 80 ? 0.993 -3.280 -13.239 1.00 80.62 80 GLY A C 1
ATOM 642 O O . GLY A 1 80 ? 0.579 -4.403 -13.497 1.00 80.62 80 GLY A O 1
ATOM 643 N N . LYS A 1 81 ? 1.310 -2.389 -14.181 1.00 81.00 81 LYS A N 1
ATOM 644 C CA . LYS A 1 81 ? 1.218 -2.619 -15.641 1.00 81.00 81 LYS A CA 1
ATOM 645 C C . LYS A 1 81 ? 2.440 -3.317 -16.244 1.00 81.00 81 LYS A C 1
ATOM 647 O O . LYS A 1 81 ? 2.547 -3.484 -17.454 1.00 81.00 81 LYS A O 1
ATOM 652 N N . GLY A 1 82 ? 3.434 -3.588 -15.412 1.00 79.38 82 GLY A N 1
ATOM 653 C CA . GLY A 1 82 ? 4.667 -4.240 -15.808 1.00 79.38 82 GLY A CA 1
ATOM 654 C C . GLY A 1 82 ? 5.765 -3.976 -14.798 1.00 79.38 82 GLY A C 1
ATOM 655 O O . GLY A 1 82 ? 5.561 -3.346 -13.755 1.00 79.38 82 GLY A O 1
ATOM 656 N N . LYS A 1 83 ? 6.964 -4.423 -15.151 1.00 76.12 83 LYS A N 1
ATOM 657 C CA . LYS A 1 83 ? 8.185 -4.134 -14.409 1.00 76.12 83 LYS A CA 1
ATOM 658 C C . LYS A 1 83 ? 9.347 -3.869 -15.355 1.00 76.12 83 LYS A C 1
ATOM 660 O O . LYS A 1 83 ? 9.358 -4.374 -16.477 1.00 76.12 83 LYS A O 1
ATOM 665 N N . ASN A 1 84 ? 10.323 -3.086 -14.912 1.00 74.31 84 ASN A N 1
ATOM 666 C CA . ASN A 1 84 ? 11.568 -2.910 -15.656 1.00 74.31 84 ASN A CA 1
ATOM 667 C C . ASN A 1 84 ? 12.584 -4.035 -15.341 1.00 74.31 84 ASN A C 1
ATOM 669 O O . ASN A 1 84 ? 12.325 -4.925 -14.529 1.00 74.31 84 ASN A O 1
ATOM 673 N N . LEU A 1 85 ? 13.760 -3.981 -15.979 1.00 68.31 85 LEU A N 1
ATOM 674 C CA . LEU A 1 85 ? 14.861 -4.941 -15.783 1.00 68.31 85 LEU A CA 1
ATOM 675 C C . LEU A 1 85 ? 15.454 -4.934 -14.359 1.00 68.31 85 LEU A C 1
ATOM 677 O O . LEU A 1 85 ? 16.175 -5.858 -13.999 1.00 68.31 85 LEU A O 1
ATOM 681 N N . GLU A 1 86 ? 15.139 -3.920 -13.552 1.00 65.56 86 GLU A N 1
ATOM 682 C CA . GLU A 1 86 ? 15.550 -3.777 -12.150 1.00 65.56 86 GLU A CA 1
ATOM 683 C C . GLU A 1 86 ? 14.431 -4.195 -11.172 1.00 65.56 86 GLU A C 1
ATOM 685 O O . GLU A 1 86 ? 14.491 -3.882 -9.984 1.00 65.56 86 GLU A O 1
ATOM 690 N N . ASP A 1 87 ? 13.395 -4.894 -11.661 1.00 65.12 87 ASP A N 1
ATOM 691 C CA . ASP A 1 87 ? 12.191 -5.288 -10.912 1.00 65.12 87 ASP A CA 1
ATOM 692 C C . ASP A 1 87 ? 11.389 -4.106 -10.317 1.00 65.12 87 ASP A C 1
ATOM 694 O O . ASP A 1 87 ? 10.579 -4.292 -9.405 1.00 65.12 87 ASP A O 1
ATOM 698 N N . LEU A 1 88 ? 11.565 -2.887 -10.835 1.00 67.25 88 LEU A N 1
ATOM 699 C CA . LEU A 1 88 ? 10.729 -1.747 -10.459 1.00 67.25 88 LEU A CA 1
ATOM 700 C C . LEU A 1 88 ? 9.366 -1.879 -11.142 1.00 67.25 88 LEU A C 1
ATOM 702 O O . LEU A 1 88 ? 9.288 -1.988 -12.366 1.00 67.25 88 LEU A O 1
ATOM 706 N N . VAL A 1 89 ? 8.299 -1.834 -10.348 1.00 73.38 89 VAL A N 1
ATOM 707 C CA . VAL A 1 89 ? 6.914 -1.992 -10.812 1.00 73.38 89 VAL A CA 1
ATOM 708 C C . VAL A 1 89 ? 6.376 -0.671 -11.357 1.00 73.38 89 VAL A C 1
ATOM 710 O O . VAL A 1 89 ? 6.492 0.367 -10.698 1.00 73.38 89 VAL A O 1
ATOM 713 N N . PHE A 1 90 ? 5.757 -0.710 -12.539 1.00 76.06 90 PHE A N 1
ATOM 714 C CA . PHE A 1 90 ? 5.007 0.416 -13.094 1.00 76.06 90 PHE A CA 1
ATOM 715 C C . PHE A 1 90 ? 3.630 0.489 -12.426 1.00 76.06 90 PHE A C 1
ATOM 717 O O . PHE A 1 90 ? 2.826 -0.429 -12.581 1.00 76.06 90 PHE A O 1
ATOM 724 N N . GLY A 1 91 ? 3.366 1.550 -11.662 1.00 72.06 91 GLY A N 1
ATOM 725 C CA . GLY A 1 91 ? 2.101 1.699 -10.940 1.00 72.06 91 GLY A CA 1
ATOM 726 C C . GLY A 1 91 ? 0.906 2.066 -11.823 1.00 72.06 91 GLY A C 1
ATOM 727 O O . GLY A 1 91 ? 1.035 2.298 -13.026 1.00 72.06 91 GLY A O 1
ATOM 728 N N . LEU A 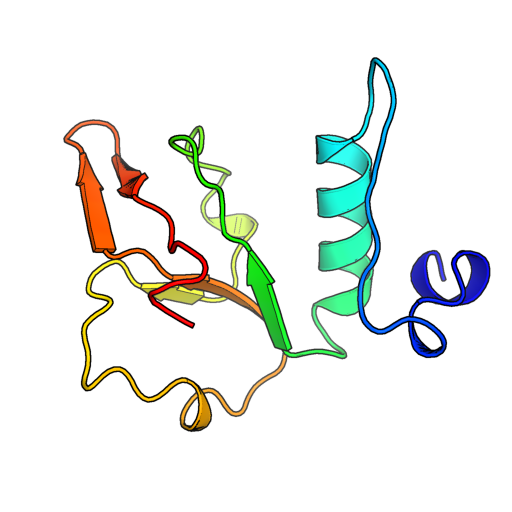1 92 ? -0.262 2.116 -11.185 1.00 74.44 92 LEU A N 1
ATOM 729 C CA . LEU A 1 92 ? -1.549 2.467 -11.790 1.00 74.44 92 LEU A CA 1
ATOM 730 C C . LEU A 1 92 ? -1.852 3.961 -11.620 1.00 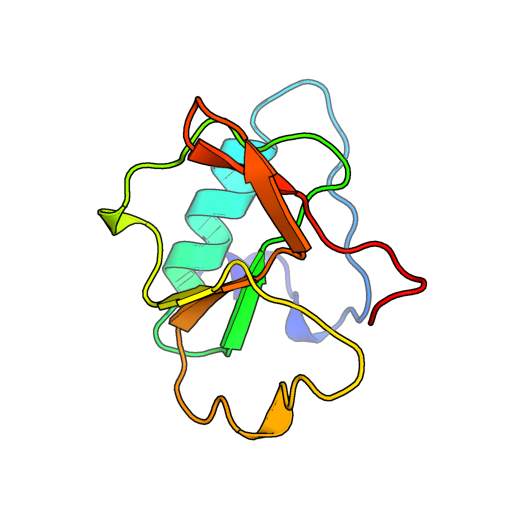74.44 92 LEU A C 1
ATOM 732 O O . LEU A 1 92 ? -1.552 4.539 -10.569 1.00 74.44 92 LEU A O 1
ATOM 736 N N . THR A 1 93 ? -2.459 4.576 -12.632 1.00 71.00 93 THR A N 1
ATOM 737 C CA . THR A 1 93 ? -2.975 5.952 -12.600 1.00 71.00 93 THR A CA 1
ATOM 738 C C . THR A 1 93 ? -4.468 5.964 -12.250 1.00 71.00 93 THR A C 1
ATOM 740 O O . THR A 1 93 ? -5.129 4.933 -12.265 1.00 71.00 93 THR A O 1
ATOM 743 N N . ASN A 1 94 ? -5.034 7.142 -11.965 1.00 67.62 94 ASN A N 1
ATOM 744 C CA . ASN A 1 94 ? -6.484 7.289 -11.748 1.00 67.62 94 ASN A CA 1
ATOM 745 C C . ASN A 1 94 ? -7.328 6.969 -12.995 1.00 67.62 94 ASN A C 1
ATOM 747 O O . ASN A 1 94 ? -8.543 6.895 -12.898 1.00 67.62 94 ASN A O 1
ATOM 751 N N . GLU A 1 95 ? -6.713 6.870 -14.173 1.00 72.81 95 GLU A N 1
ATOM 752 C CA . GLU A 1 95 ? -7.413 6.464 -15.396 1.00 72.81 95 GLU A CA 1
ATOM 753 C C . GLU A 1 95 ? -7.564 4.939 -15.467 1.00 72.81 95 GLU A C 1
ATOM 755 O O . GLU A 1 95 ? -8.386 4.443 -16.232 1.00 72.81 95 GLU A O 1
ATOM 760 N N . ASP A 1 96 ? -6.789 4.211 -14.657 1.00 70.50 96 ASP A N 1
ATOM 761 C CA . ASP A 1 96 ? -6.791 2.753 -14.608 1.00 70.50 96 ASP A CA 1
ATOM 762 C C . ASP A 1 96 ? -7.819 2.194 -13.615 1.00 70.50 96 ASP A C 1
ATOM 764 O O . ASP A 1 96 ? -8.326 1.103 -13.836 1.00 70.50 96 ASP A O 1
ATOM 768 N N . ILE A 1 97 ? -8.129 2.915 -12.529 1.00 66.88 97 ILE A N 1
ATOM 769 C CA . ILE A 1 97 ? -8.906 2.429 -11.366 1.00 66.88 97 ILE A CA 1
ATOM 770 C C . ILE A 1 97 ? -10.075 3.334 -10.988 1.00 66.88 97 ILE A C 1
ATOM 772 O O . ILE A 1 97 ? -9.898 4.571 -10.981 1.00 66.88 97 ILE A O 1
#

Secondary structure (DSSP, 8-state):
-HHHHTTGGG-S-----SSS-HHHHHHHHHHHHTTTSEEEE--SSPPP---GGG-SEEE----TT--GGG--S-EEEEE-S-B-TT--B----TTT-

Foldseek 3Di:
DVCVVVVVVVDPDDDDDDDDCPVVVVLVVLVVCQQPAAAEDFDQDWDPPDPPVSWPEEEQCQDPPDDPVVPPGRGYYYYANHADPNRTGHGDDPVRD

pLDDT: mean 77.62, std 9.9, range [48.25, 88.06]